Protein AF-A0AAU2GLP3-F1 (afdb_monomer_lite)

Secondary structure (DSSP, 8-state):
---PPPPEEEE-TTT---TTT-SEEEEEEETTEEEEEEE-TT-HHHHHHHHHHHTT-

Sequence (57 aa):
MLEFPKPRALLCSYCQAGPKDGTARTLSAEAGMLTVTWHTASCPHYAADRILADKRI

pLDDT: mean 88.59, std 10.83, range [48.97, 97.94]

Foldseek 3Di:
DDDDPDAAEDEDPQARDDPPQFPDWDWDCPPNGIHIYGHHPPDVVVVVVVVVVVVPD

Structure (mmCIF, N/CA/C/O backbone):
data_AF-A0AAU2GLP3-F1
#
_entry.id   AF-A0AAU2GLP3-F1
#
loop_
_atom_site.group_PDB
_atom_site.id
_atom_site.type_symbol
_atom_site.label_atom_id
_atom_site.label_alt_id
_atom_site.label_comp_id
_atom_site.label_asym_id
_atom_site.label_entity_id
_atom_site.label_seq_id
_atom_site.pdbx_PDB_ins_code
_atom_site.Cartn_x
_atom_site.Cartn_y
_atom_site.Cartn_z
_atom_site.occupancy
_atom_site.B_iso_or_equiv
_atom_site.auth_seq_id
_atom_site.auth_comp_id
_atom_site.auth_asym_id
_atom_site.auth_atom_id
_atom_site.pdbx_PDB_model_num
ATOM 1 N N . MET A 1 1 ? -18.569 21.651 9.274 1.00 56.19 1 MET A N 1
ATOM 2 C CA . MET A 1 1 ? -17.397 21.177 8.507 1.00 56.19 1 MET A CA 1
ATOM 3 C C . MET A 1 1 ? -17.212 19.715 8.881 1.00 56.19 1 MET A C 1
ATOM 5 O O . MET A 1 1 ? -17.149 19.445 10.070 1.00 56.19 1 MET A O 1
ATOM 9 N N . LEU A 1 2 ? -17.262 18.777 7.931 1.00 60.25 2 LEU A N 1
ATOM 10 C CA . LEU A 1 2 ? -16.977 17.367 8.226 1.00 60.25 2 LEU A CA 1
ATOM 11 C C . LEU A 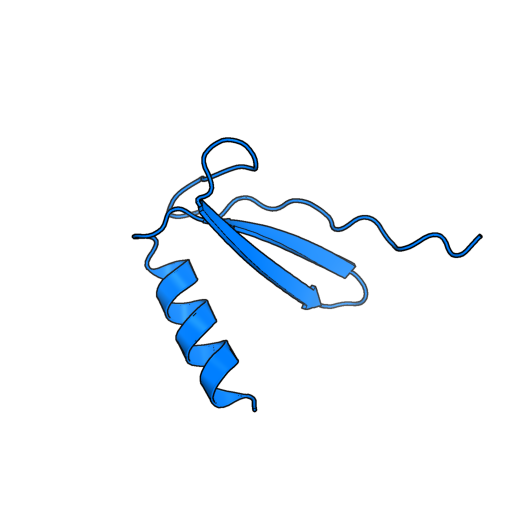1 2 ? -15.455 17.211 8.312 1.00 60.25 2 LEU A C 1
ATOM 13 O O . LEU A 1 2 ? -14.766 17.430 7.317 1.00 60.25 2 LEU A O 1
ATOM 17 N N . GLU A 1 3 ? -14.931 16.883 9.490 1.00 73.56 3 GLU A N 1
ATOM 18 C CA . GLU A 1 3 ? -13.528 16.500 9.634 1.00 73.56 3 GLU A CA 1
ATOM 19 C C . GLU A 1 3 ? -13.382 15.039 9.214 1.00 73.56 3 GLU A C 1
ATOM 21 O O . GLU A 1 3 ? -13.841 14.125 9.898 1.00 73.56 3 GLU A O 1
ATOM 26 N N . PHE A 1 4 ? -12.776 14.810 8.049 1.00 69.62 4 PHE A N 1
ATOM 27 C CA . PHE A 1 4 ? -12.444 13.457 7.627 1.00 69.62 4 PHE A CA 1
ATOM 28 C C . PHE A 1 4 ? -11.217 12.973 8.404 1.00 69.62 4 PHE A C 1
ATOM 30 O O . PHE A 1 4 ? -10.220 13.702 8.468 1.00 69.62 4 PHE A O 1
ATOM 37 N N . PRO A 1 5 ? -11.245 11.753 8.970 1.00 77.81 5 PRO A N 1
ATOM 38 C CA . PRO A 1 5 ? -10.092 11.210 9.668 1.00 77.81 5 PRO A CA 1
ATOM 39 C C . PRO A 1 5 ? -8.905 11.151 8.708 1.00 77.81 5 PRO A C 1
ATOM 41 O O . PRO A 1 5 ? -8.971 10.536 7.641 1.00 77.81 5 PRO A O 1
ATOM 44 N N . LYS A 1 6 ? -7.810 11.817 9.082 1.00 85.25 6 LYS A N 1
ATOM 45 C CA . LYS A 1 6 ? -6.581 11.792 8.293 1.00 85.25 6 LYS A CA 1
ATOM 46 C C . LYS A 1 6 ? -5.998 10.375 8.353 1.00 85.25 6 LYS A C 1
ATOM 48 O O . LYS A 1 6 ? -5.699 9.914 9.456 1.00 85.25 6 LYS A O 1
ATOM 53 N N . PRO A 1 7 ? -5.805 9.689 7.210 1.00 91.06 7 PRO A N 1
ATOM 54 C CA . PRO A 1 7 ? -5.226 8.355 7.210 1.00 91.06 7 PRO A CA 1
ATOM 55 C C . PRO A 1 7 ? -3.844 8.349 7.864 1.00 91.06 7 PRO A C 1
ATOM 57 O O . PRO A 1 7 ? -3.012 9.221 7.585 1.00 91.06 7 PRO A O 1
ATOM 60 N N . ARG A 1 8 ? -3.568 7.337 8.686 1.00 92.19 8 ARG A N 1
ATOM 61 C CA . ARG A 1 8 ? -2.220 7.080 9.192 1.00 92.19 8 ARG A CA 1
ATOM 62 C C . ARG A 1 8 ? -1.345 6.560 8.053 1.00 92.19 8 ARG A C 1
ATOM 64 O O . ARG A 1 8 ? -1.679 5.564 7.418 1.00 92.19 8 ARG A O 1
ATOM 71 N N . ALA A 1 9 ? -0.210 7.210 7.817 1.00 92.62 9 ALA A N 1
ATOM 72 C CA . ALA A 1 9 ? 0.762 6.735 6.840 1.00 92.62 9 ALA A CA 1
ATOM 73 C C . ALA A 1 9 ? 1.519 5.511 7.374 1.00 92.62 9 ALA A C 1
ATOM 75 O O . ALA A 1 9 ? 2.029 5.533 8.498 1.00 92.62 9 ALA A O 1
ATOM 76 N N . LEU A 1 10 ? 1.606 4.471 6.549 1.00 93.44 10 LEU A N 1
ATOM 77 C CA . LEU A 1 10 ? 2.447 3.296 6.743 1.00 93.44 10 LEU A CA 1
ATOM 78 C C . LEU A 1 10 ? 3.437 3.187 5.577 1.00 93.44 10 LEU A C 1
ATOM 80 O O . LEU A 1 10 ? 3.181 3.676 4.475 1.00 93.44 10 LEU A O 1
ATOM 84 N N . LEU A 1 11 ? 4.576 2.542 5.828 1.00 94.94 11 LEU A N 1
ATOM 85 C CA . LEU A 1 11 ? 5.567 2.229 4.802 1.00 94.94 11 LEU A CA 1
ATOM 86 C C . LEU A 1 11 ? 5.439 0.762 4.409 1.00 94.94 11 LEU A C 1
ATOM 88 O O . LEU A 1 11 ? 5.375 -0.117 5.270 1.00 94.94 11 LEU A O 1
ATOM 92 N N . CYS A 1 12 ? 5.438 0.496 3.105 1.00 95.56 12 CYS A N 1
ATOM 93 C CA . CYS A 1 12 ? 5.549 -0.866 2.612 1.00 95.56 12 CYS A CA 1
ATOM 94 C C . CYS A 1 12 ? 6.933 -1.410 2.986 1.00 95.56 12 CYS A C 1
ATOM 96 O O . CYS A 1 12 ? 7.945 -0.866 2.552 1.00 95.56 12 CYS A O 1
ATOM 98 N N . SER A 1 13 ? 6.992 -2.499 3.751 1.00 94.44 13 SER A N 1
ATOM 99 C CA . SER A 1 13 ? 8.262 -3.101 4.189 1.00 94.44 13 SER A CA 1
ATOM 100 C C . SER A 1 13 ? 9.137 -3.601 3.034 1.00 94.44 13 SER A C 1
ATOM 102 O O . SER A 1 13 ? 10.344 -3.738 3.205 1.00 94.44 13 SER A O 1
ATOM 104 N N . TYR A 1 14 ? 8.539 -3.851 1.863 1.00 96.06 14 TYR A N 1
ATOM 105 C CA . TYR A 1 14 ? 9.245 -4.335 0.679 1.00 96.06 14 TYR A CA 1
ATOM 106 C C . TYR A 1 14 ? 9.844 -3.202 -0.155 1.00 96.06 14 TYR A C 1
ATOM 108 O O . TYR A 1 14 ? 11.053 -3.148 -0.339 1.00 96.06 14 TYR A O 1
ATOM 116 N N . CYS A 1 15 ? 9.012 -2.293 -0.676 1.00 96.44 15 CYS A N 1
ATOM 117 C CA . CYS A 1 15 ? 9.492 -1.242 -1.581 1.00 96.44 15 CYS A CA 1
ATOM 118 C C . CYS A 1 15 ? 9.891 0.056 -0.869 1.00 96.44 15 CYS A C 1
ATOM 120 O O . CYS A 1 15 ? 10.528 0.896 -1.490 1.00 96.44 15 CYS A O 1
ATOM 122 N N . GLN A 1 16 ? 9.491 0.229 0.397 1.00 96.75 16 GLN A N 1
ATOM 123 C CA . GLN A 1 16 ? 9.755 1.402 1.242 1.00 96.75 16 GLN A CA 1
ATOM 124 C C . GLN A 1 16 ? 9.366 2.761 0.642 1.00 96.75 16 GLN A C 1
ATOM 126 O O . GLN A 1 16 ? 9.757 3.798 1.173 1.00 96.75 16 GLN A O 1
ATOM 131 N N . ALA A 1 17 ? 8.550 2.763 -0.414 1.00 96.69 17 ALA A N 1
ATOM 132 C CA . ALA A 1 17 ? 8.089 3.987 -1.042 1.00 96.69 17 ALA A CA 1
ATOM 133 C C . ALA A 1 17 ? 7.260 4.818 -0.060 1.00 96.69 17 ALA A C 1
ATOM 135 O O . ALA A 1 17 ? 6.381 4.310 0.646 1.00 96.69 17 ALA A O 1
ATOM 136 N N . GLY A 1 18 ? 7.539 6.112 -0.040 1.00 94.94 18 GLY A N 1
ATOM 137 C CA . GLY A 1 18 ? 6.793 7.113 0.696 1.00 94.94 18 GLY A CA 1
ATOM 138 C C . GLY A 1 18 ? 5.949 8.002 -0.222 1.00 94.94 18 GLY A C 1
ATOM 139 O O . GLY A 1 18 ? 5.801 7.751 -1.418 1.00 94.94 18 GLY A O 1
ATOM 140 N N . PRO A 1 19 ? 5.393 9.097 0.321 1.00 94.06 19 PRO A N 1
ATOM 141 C CA . PRO A 1 19 ? 4.542 10.010 -0.444 1.00 94.06 19 PRO A CA 1
ATOM 142 C C . PRO A 1 19 ? 5.234 10.755 -1.595 1.00 94.06 19 PRO A C 1
ATOM 144 O O . PRO A 1 19 ? 4.547 11.383 -2.393 1.00 94.06 19 PRO A O 1
ATOM 147 N N . LYS A 1 20 ? 6.572 10.772 -1.641 1.00 92.94 20 LYS A N 1
ATOM 148 C CA . LYS A 1 20 ? 7.343 11.528 -2.644 1.00 92.94 20 LYS A CA 1
ATOM 149 C C . LYS A 1 20 ? 7.743 10.683 -3.853 1.00 92.94 20 LYS A C 1
ATOM 151 O O . LYS A 1 20 ? 7.897 11.219 -4.942 1.00 92.94 20 LYS A O 1
ATOM 156 N N . ASP A 1 21 ? 7.935 9.392 -3.641 1.00 92.50 21 ASP A N 1
ATOM 157 C CA . ASP A 1 21 ? 8.515 8.425 -4.574 1.00 92.50 21 ASP A CA 1
ATOM 158 C C . ASP A 1 21 ? 7.555 7.266 -4.897 1.00 92.50 21 ASP A C 1
ATOM 160 O O . ASP A 1 21 ? 7.776 6.515 -5.847 1.00 92.50 21 ASP A O 1
ATOM 164 N N . GLY A 1 22 ? 6.454 7.138 -4.153 1.00 94.50 22 GLY A N 1
ATOM 165 C CA . GLY A 1 22 ? 5.369 6.216 -4.457 1.00 94.50 22 GLY A CA 1
ATOM 166 C C . GLY A 1 22 ? 4.570 6.641 -5.688 1.00 94.50 22 GLY A C 1
ATOM 167 O O . GLY A 1 22 ? 4.037 7.745 -5.760 1.00 94.50 22 GLY A O 1
ATOM 168 N N . THR A 1 23 ? 4.420 5.724 -6.638 1.00 95.69 23 THR A N 1
ATOM 169 C CA . THR A 1 23 ? 3.596 5.906 -7.844 1.00 95.69 23 THR A CA 1
ATOM 170 C C . THR A 1 23 ? 2.155 5.435 -7.651 1.00 95.69 23 THR A C 1
ATOM 172 O O . THR A 1 23 ? 1.282 5.767 -8.448 1.00 95.69 23 THR A O 1
ATOM 175 N N . ALA A 1 24 ? 1.901 4.630 -6.618 1.00 94.06 24 ALA A N 1
ATOM 176 C CA . ALA A 1 24 ? 0.580 4.127 -6.264 1.00 94.06 24 ALA A CA 1
ATOM 177 C C . ALA A 1 24 ? 0.378 4.147 -4.745 1.00 94.06 24 ALA A C 1
ATOM 179 O O . ALA A 1 24 ? 1.343 4.173 -3.978 1.00 94.06 24 ALA A O 1
ATOM 180 N N . ARG A 1 25 ? -0.885 4.115 -4.306 1.00 93.56 25 ARG A N 1
ATOM 181 C CA . ARG A 1 25 ? -1.244 4.025 -2.887 1.00 93.56 25 ARG A CA 1
ATOM 182 C C . ARG A 1 25 ? -2.394 3.057 -2.662 1.00 93.56 25 ARG A C 1
ATOM 184 O O . ARG A 1 25 ? -3.307 2.975 -3.479 1.00 93.56 25 ARG A O 1
ATOM 191 N N . THR A 1 26 ? -2.353 2.379 -1.528 1.00 93.44 26 THR A N 1
ATOM 192 C CA . THR A 1 26 ? -3.418 1.500 -1.037 1.00 93.44 26 THR A CA 1
ATOM 193 C C . THR A 1 26 ? -4.024 2.108 0.220 1.00 93.44 26 THR A C 1
ATOM 195 O O . THR A 1 26 ? -3.325 2.771 0.991 1.00 93.44 26 THR A O 1
ATOM 198 N N . LEU A 1 27 ? -5.335 1.939 0.387 1.00 92.25 27 LEU A N 1
ATOM 199 C CA . LEU A 1 27 ? -6.079 2.374 1.564 1.00 92.25 27 LEU A CA 1
ATOM 200 C C . LEU A 1 27 ? -6.651 1.137 2.248 1.00 92.25 27 LEU A C 1
ATOM 202 O O . LEU A 1 27 ? -7.303 0.331 1.588 1.00 92.25 27 LEU A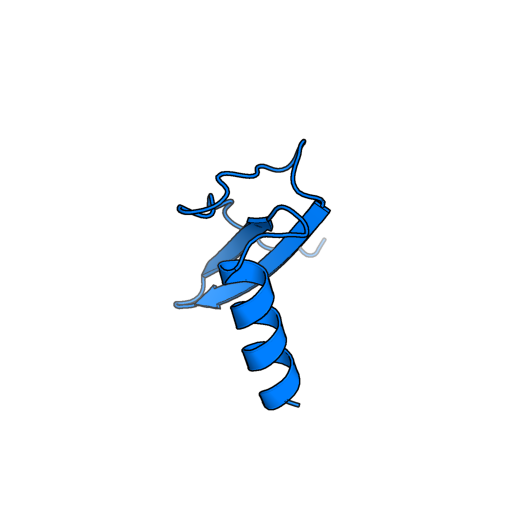 O 1
ATOM 206 N N . SER A 1 28 ? -6.428 1.007 3.553 1.00 89.06 28 SER A N 1
ATOM 207 C CA . SER A 1 28 ? -7.070 -0.025 4.371 1.00 89.06 28 SER A CA 1
ATOM 208 C C . SER A 1 28 ? -7.800 0.618 5.543 1.00 89.06 28 SER A C 1
ATOM 210 O O . SER A 1 28 ? -7.280 1.538 6.181 1.00 89.06 28 SER A O 1
ATOM 212 N N . ALA A 1 29 ? -9.016 0.141 5.798 1.00 89.06 29 ALA A N 1
ATOM 213 C CA . ALA A 1 29 ? -9.831 0.503 6.947 1.00 89.06 29 ALA A CA 1
ATOM 214 C C . ALA A 1 29 ? -9.942 -0.727 7.855 1.00 89.06 29 ALA A C 1
ATOM 216 O O . ALA A 1 29 ? -10.846 -1.547 7.704 1.00 89.06 29 ALA A O 1
ATOM 217 N N . GLU A 1 30 ? -9.000 -0.866 8.783 1.00 83.69 30 GLU A N 1
ATOM 218 C CA . GLU A 1 30 ? -8.940 -1.987 9.724 1.00 83.69 30 GLU A CA 1
A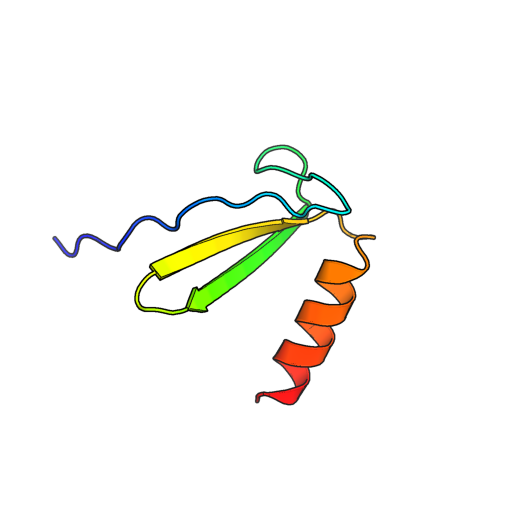TOM 219 C C . GLU A 1 30 ? -9.006 -1.470 11.159 1.00 83.69 30 GLU A C 1
ATOM 221 O O . GLU A 1 30 ? -8.435 -0.430 11.483 1.00 83.69 30 GLU A O 1
ATOM 226 N N . ALA A 1 31 ? -9.735 -2.184 12.025 1.00 83.12 31 ALA A N 1
ATOM 227 C CA . ALA A 1 31 ? -9.888 -1.856 13.448 1.00 83.12 31 ALA A CA 1
ATOM 228 C C . ALA A 1 31 ? -10.295 -0.389 13.726 1.00 83.12 31 ALA A C 1
ATOM 230 O O . ALA A 1 31 ? -9.844 0.224 14.692 1.00 83.12 31 ALA A O 1
ATOM 231 N N . GLY A 1 32 ? -11.133 0.196 12.861 1.00 83.81 32 GLY A N 1
ATOM 232 C CA . GLY A 1 32 ? -11.572 1.591 12.987 1.00 83.81 32 GLY A CA 1
ATOM 233 C C . GLY A 1 32 ? -10.501 2.633 12.637 1.00 83.81 32 GLY A C 1
ATOM 234 O O . GLY A 1 32 ? -10.720 3.822 12.856 1.00 83.81 32 GLY A O 1
ATOM 235 N N . MET A 1 33 ? -9.360 2.218 12.081 1.00 88.12 33 MET A N 1
ATOM 236 C CA . MET A 1 33 ? -8.282 3.101 11.650 1.00 88.12 33 MET A CA 1
ATOM 237 C C . MET A 1 33 ? -8.147 3.084 10.130 1.00 88.12 33 MET A C 1
ATOM 239 O O . MET A 1 33 ? -8.020 2.033 9.506 1.00 88.12 33 MET A O 1
ATOM 243 N N . LEU A 1 34 ? -8.128 4.276 9.534 1.00 92.19 34 LEU A N 1
ATOM 244 C CA . LEU A 1 34 ? -7.810 4.442 8.123 1.00 92.19 34 LEU A CA 1
AT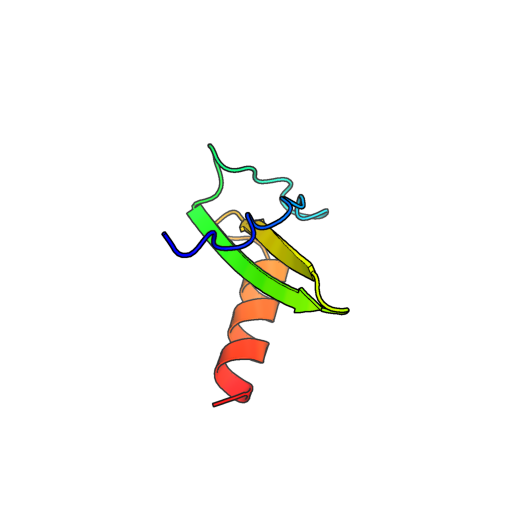OM 245 C C . LEU A 1 34 ? -6.294 4.557 7.964 1.00 92.19 34 LEU A C 1
ATOM 247 O O . LEU A 1 34 ? -5.657 5.410 8.588 1.00 92.19 34 LEU A O 1
ATOM 251 N N . THR A 1 35 ? -5.717 3.711 7.122 1.00 93.25 35 THR A N 1
ATOM 252 C CA . THR A 1 35 ? -4.284 3.698 6.822 1.00 93.25 35 THR A CA 1
ATOM 253 C C . THR A 1 35 ? -4.043 3.926 5.338 1.00 93.25 35 THR A C 1
ATOM 255 O O . THR A 1 35 ? -4.892 3.614 4.502 1.00 93.25 35 THR A O 1
ATOM 258 N N . VAL A 1 36 ? -2.887 4.503 5.016 1.00 94.94 36 VAL A N 1
ATOM 259 C CA . VAL A 1 36 ? -2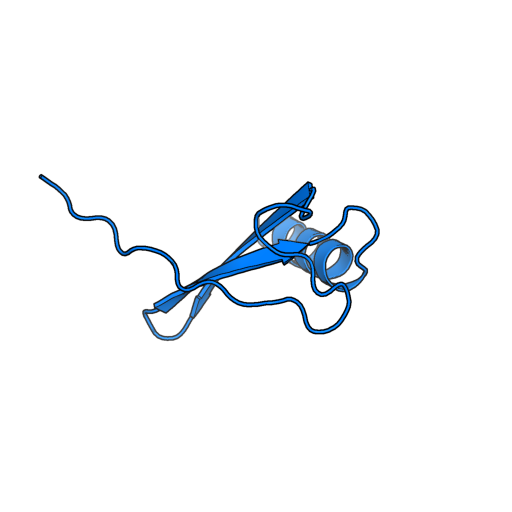.420 4.688 3.642 1.00 94.94 36 VAL A CA 1
ATOM 260 C C . VAL A 1 36 ? -0.992 4.180 3.504 1.00 94.94 36 VAL A C 1
ATOM 262 O O . VAL A 1 36 ? -0.118 4.582 4.272 1.00 94.94 36 VAL A O 1
ATOM 265 N N . THR A 1 37 ? -0.756 3.341 2.499 1.00 96.19 37 THR A N 1
ATOM 266 C CA . THR A 1 37 ? 0.571 2.798 2.182 1.00 96.19 37 THR A CA 1
ATOM 267 C C . THR A 1 37 ? 0.927 3.138 0.741 1.00 96.19 37 THR A C 1
ATOM 269 O O . THR A 1 37 ? 0.145 2.857 -0.171 1.00 96.19 37 THR A O 1
ATOM 272 N N . TRP A 1 38 ? 2.095 3.748 0.534 1.00 97.31 38 TRP A N 1
ATOM 273 C CA . TRP A 1 38 ? 2.622 4.092 -0.789 1.00 97.31 38 TRP A CA 1
ATOM 274 C C . TRP A 1 38 ? 3.485 2.960 -1.352 1.00 97.31 38 TRP A C 1
ATOM 276 O O . TRP A 1 38 ? 4.136 2.230 -0.605 1.00 97.31 38 TRP A O 1
ATOM 286 N N . HIS A 1 39 ? 3.475 2.813 -2.677 1.00 97.94 39 HIS A N 1
ATOM 287 C CA . HIS A 1 39 ? 4.183 1.752 -3.388 1.00 97.94 39 HIS A CA 1
ATOM 288 C C . HIS A 1 39 ? 4.815 2.253 -4.689 1.00 97.94 39 HIS A C 1
ATOM 290 O O . HIS A 1 39 ? 4.257 3.119 -5.369 1.00 97.94 39 HIS A O 1
ATOM 296 N N . THR A 1 40 ? 5.947 1.660 -5.075 1.00 96.50 40 THR A N 1
ATOM 297 C CA . THR A 1 40 ? 6.464 1.755 -6.449 1.00 96.50 40 THR A CA 1
ATOM 298 C C . THR A 1 40 ? 5.610 0.915 -7.407 1.00 96.50 40 THR A C 1
ATOM 300 O O . THR A 1 40 ? 4.935 -0.030 -6.994 1.00 96.50 40 THR A O 1
ATOM 303 N N . ALA A 1 41 ? 5.659 1.220 -8.707 1.00 91.50 41 ALA A N 1
ATOM 304 C CA . ALA A 1 41 ? 4.854 0.534 -9.722 1.00 91.50 41 ALA A CA 1
ATOM 305 C C . ALA A 1 41 ? 5.174 -0.968 -9.838 1.00 91.50 41 ALA A C 1
ATOM 307 O O . ALA A 1 41 ? 4.300 -1.759 -10.183 1.00 91.50 41 ALA A O 1
ATOM 308 N N . SER A 1 42 ? 6.413 -1.359 -9.527 1.00 94.25 42 SER A N 1
ATOM 309 C CA . SER A 1 42 ? 6.902 -2.741 -9.573 1.00 94.25 42 SER A CA 1
ATOM 310 C C . SER A 1 42 ? 6.796 -3.486 -8.236 1.00 94.25 42 SER A C 1
ATOM 312 O O . SER A 1 42 ? 7.270 -4.615 -8.133 1.00 94.25 42 SER A O 1
ATOM 314 N N . CYS A 1 43 ? 6.197 -2.886 -7.201 1.00 96.88 43 CYS A N 1
ATOM 315 C CA . CYS A 1 43 ? 6.098 -3.512 -5.886 1.00 96.88 43 CYS A CA 1
ATOM 316 C C . CYS A 1 43 ? 5.197 -4.770 -5.929 1.00 96.88 43 CYS A C 1
ATOM 318 O O . CYS A 1 43 ? 4.010 -4.658 -6.253 1.00 96.88 43 CYS A O 1
ATOM 320 N N . PRO A 1 44 ? 5.697 -5.961 -5.543 1.00 95.75 44 PRO A N 1
ATOM 321 C CA . PRO A 1 44 ? 4.905 -7.189 -5.537 1.00 95.75 44 PRO A CA 1
ATOM 322 C C . PRO A 1 44 ? 3.765 -7.155 -4.511 1.00 95.75 44 PRO A C 1
ATOM 324 O O . PRO A 1 44 ? 2.711 -7.727 -4.770 1.00 95.75 44 PRO A O 1
ATOM 327 N N . HIS A 1 45 ? 3.920 -6.444 -3.386 1.00 95.31 45 HIS A N 1
ATOM 328 C CA . HIS A 1 45 ? 2.817 -6.250 -2.436 1.00 95.31 45 HIS A CA 1
ATOM 329 C C . HIS A 1 45 ? 1.676 -5.439 -3.056 1.00 95.31 45 HIS A C 1
ATOM 331 O O . HIS A 1 45 ? 0.523 -5.830 -2.933 1.00 95.31 45 HIS A O 1
ATOM 337 N N . TYR A 1 46 ? 1.986 -4.380 -3.811 1.00 95.12 46 TYR A N 1
ATOM 338 C CA . TYR A 1 46 ? 0.956 -3.630 -4.530 1.00 95.12 46 TYR A CA 1
ATOM 339 C C . TYR A 1 46 ? 0.266 -4.477 -5.605 1.00 95.12 46 TYR A C 1
ATOM 341 O O . TYR A 1 46 ? -0.952 -4.406 -5.767 1.00 95.12 46 TYR A O 1
ATOM 349 N N . ALA A 1 47 ? 1.021 -5.306 -6.331 1.00 94.31 47 ALA A N 1
ATOM 350 C CA . ALA A 1 47 ? 0.441 -6.232 -7.300 1.00 94.31 47 ALA A CA 1
ATOM 351 C C . ALA A 1 47 ? -0.533 -7.218 -6.631 1.00 94.31 47 ALA A C 1
ATOM 353 O O . ALA A 1 47 ? -1.630 -7.433 -7.149 1.00 94.31 47 ALA A O 1
ATOM 354 N N . ALA A 1 48 ? -0.166 -7.762 -5.467 1.00 93.06 48 ALA A N 1
ATOM 355 C CA . ALA A 1 48 ? -1.041 -8.618 -4.674 1.00 93.06 48 ALA A CA 1
ATOM 356 C C . ALA A 1 48 ? -2.292 -7.866 -4.186 1.00 93.06 48 ALA A C 1
ATOM 358 O O . ALA A 1 48 ? -3.402 -8.365 -4.372 1.00 93.06 48 ALA A O 1
ATOM 359 N N . ASP A 1 49 ? -2.131 -6.652 -3.649 1.00 89.31 49 ASP A N 1
ATOM 360 C CA . ASP A 1 49 ? -3.242 -5.812 -3.186 1.00 89.31 49 ASP A CA 1
ATOM 361 C C . ASP A 1 49 ? -4.257 -5.549 -4.307 1.00 89.31 49 ASP A C 1
ATOM 363 O O . ASP A 1 49 ? -5.462 -5.658 -4.080 1.00 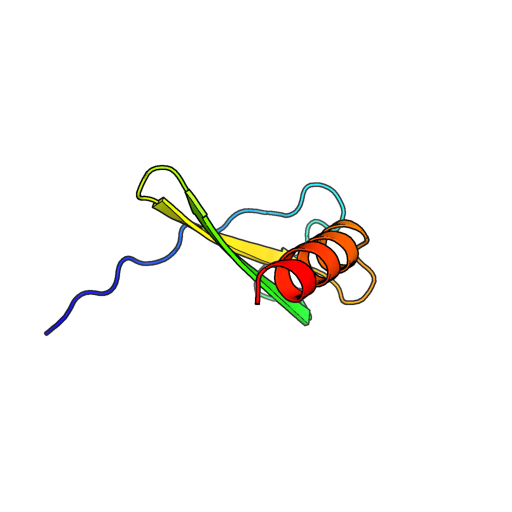89.31 49 ASP A O 1
ATOM 367 N N . ARG A 1 50 ? -3.794 -5.278 -5.538 1.00 89.75 50 ARG A N 1
ATOM 368 C CA . ARG A 1 50 ? -4.686 -5.117 -6.701 1.00 89.75 50 ARG A CA 1
ATOM 369 C C . ARG A 1 50 ? -5.476 -6.382 -7.016 1.00 89.75 50 ARG A C 1
ATOM 371 O O . ARG A 1 50 ? -6.684 -6.305 -7.190 1.00 89.75 50 ARG A O 1
ATOM 378 N N . ILE A 1 51 ? -4.822 -7.545 -7.039 1.00 90.06 51 ILE A N 1
ATOM 379 C CA . ILE A 1 51 ? -5.496 -8.826 -7.308 1.00 90.06 51 ILE A CA 1
ATOM 380 C C . ILE A 1 51 ? -6.570 -9.108 -6.249 1.00 90.06 51 ILE A C 1
ATOM 382 O O . ILE A 1 51 ? -7.642 -9.620 -6.569 1.00 90.06 51 ILE A O 1
ATOM 386 N N . LEU A 1 52 ? -6.284 -8.801 -4.982 1.00 86.69 52 LEU A N 1
ATOM 387 C CA . LEU A 1 52 ? -7.237 -8.989 -3.890 1.00 86.69 52 LEU A CA 1
ATOM 388 C C . LEU A 1 52 ? -8.392 -7.984 -3.948 1.00 86.69 52 LEU A C 1
ATOM 390 O O . LEU A 1 52 ? -9.518 -8.353 -3.618 1.00 86.69 52 LEU A O 1
ATOM 394 N N . ALA A 1 53 ? -8.130 -6.744 -4.365 1.00 85.44 53 ALA A N 1
ATOM 395 C CA . ALA A 1 53 ? -9.157 -5.725 -4.559 1.00 85.44 53 ALA A CA 1
ATOM 396 C C . ALA A 1 53 ? -10.094 -6.073 -5.726 1.00 85.44 53 ALA A C 1
ATOM 398 O O . ALA A 1 53 ? -11.309 -6.018 -5.552 1.00 85.44 53 ALA A O 1
ATOM 399 N N . ASP A 1 54 ? -9.549 -6.517 -6.862 1.00 83.25 54 ASP A N 1
ATOM 400 C CA . ASP A 1 54 ? -10.329 -6.906 -8.047 1.00 83.25 54 ASP A CA 1
ATOM 401 C C . ASP A 1 54 ? -11.269 -8.091 -7.762 1.00 83.25 54 ASP A C 1
ATOM 403 O O . ASP A 1 54 ? -12.345 -8.191 -8.340 1.00 83.25 54 ASP A O 1
ATOM 407 N N . LYS A 1 55 ? -10.892 -8.987 -6.841 1.00 74.75 55 LYS A N 1
ATOM 408 C CA . LYS A 1 55 ? -11.704 -10.152 -6.444 1.00 74.75 55 LYS A CA 1
ATOM 409 C C . LYS A 1 55 ? -12.826 -9.840 -5.447 1.00 74.75 55 LYS A C 1
ATOM 411 O O . LYS A 1 55 ? -13.566 -10.752 -5.084 1.00 74.75 55 LYS A O 1
ATOM 416 N N . ARG A 1 56 ? -12.913 -8.608 -4.938 1.00 59.31 56 ARG A N 1
ATOM 417 C CA . ARG A 1 56 ? -13.871 -8.200 -3.892 1.00 59.31 56 ARG A CA 1
ATOM 418 C C . ARG A 1 56 ? -15.075 -7.410 -4.427 1.00 59.31 56 ARG A C 1
ATOM 420 O O . ARG A 1 56 ? -15.859 -6.933 -3.608 1.00 59.31 56 ARG A O 1
ATOM 427 N N . ILE A 1 57 ? -15.205 -7.266 -5.747 1.00 48.97 57 ILE A N 1
ATOM 428 C CA . ILE A 1 57 ? -16.276 -6.515 -6.427 1.00 48.97 57 ILE A CA 1
ATOM 429 C C . ILE A 1 57 ? -17.273 -7.484 -7.059 1.00 48.97 57 ILE A C 1
ATOM 431 O O . ILE A 1 57 ? -16.811 -8.458 -7.695 1.00 48.97 57 ILE A O 1
#

Radius of gyration: 12.28 Å; chains: 1; bounding box: 27×31×23 Å